Protein AF-A0A0B6ZHD3-F1 (afdb_monomer)

Secondary structure (DSSP, 8-state):
---------PPP-----TTS-----SS-S-TTSPPP-S---S-----STTGGGGG-TT-S---GGGSSHHHHHHHHHHHHHHHHHHHHHHH--

Solvent-accessible surface area (backbone atoms only — not comparable to full-atom values): 6586 Å² total; per-residue (Å²): 140,73,88,84,63,78,84,84,76,74,81,73,87,77,76,68,68,91,86,56,85,89,77,87,68,80,77,58,88,60,88,91,55,80,78,66,86,77,85,88,75,91,82,75,90,66,87,54,99,66,35,75,56,68,78,44,86,68,69,68,64,69,65,78,77,71,77,50,55,67,62,47,52,49,52,51,5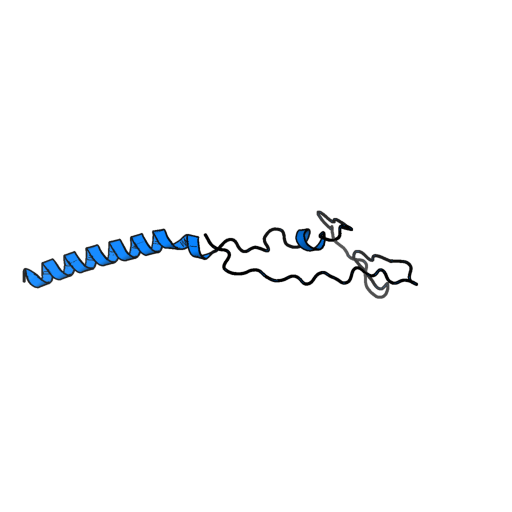1,54,50,52,52,53,49,53,55,51,50,52,59,63,73,75,102

Organism: NCBI:txid1028688

Sequence (93 aa):
CNRIYQRLILAPDWTPPVNEHLTLFLGQRNGLHALFKGALQDVKIVTQINGYLLQCPYQDTGCSTCVNLQDLEQRVKEMTIIYKALTQKLTLA

pLDDT: mean 72.24, std 12.2, range [47.09, 94.06]

Mean predicted aligned error: 16.39 Å

InterPro domains:
  IPR051586 Protein kinase C-binding NELL [PTHR24042] (1-91)

Foldseek 3Di:
DDQPDDDDDPQPPPPDPPPDDDDDDDQDDDPPDDGRDDDDPPDDDDPDSCVVCVVCVCNRPPDPVVPCPVVVVVVVVVVVVVVVVVVVVVVVD

Radius of gyration: 28.14 Å; Cα contacts (8 Å, |Δi|>4): 19; chains: 1; bounding box: 56×32×74 Å

Structure (mmCIF, N/CA/C/O backbone):
data_AF-A0A0B6ZHD3-F1
#
_entry.id   AF-A0A0B6ZHD3-F1
#
loop_
_atom_site.group_PDB
_atom_site.id
_atom_site.type_symbol
_atom_site.label_atom_id
_atom_site.label_alt_id
_atom_site.label_comp_id
_atom_site.label_asym_id
_atom_site.label_entity_id
_atom_site.label_seq_id
_atom_site.pdbx_PDB_ins_code
_atom_site.Cartn_x
_atom_site.Cartn_y
_atom_site.Cartn_z
_atom_site.occupancy
_atom_site.B_iso_or_equiv
_atom_site.auth_seq_id
_atom_site.auth_comp_id
_atom_site.auth_asym_id
_atom_site.auth_atom_id
_atom_site.pdbx_PDB_model_num
ATOM 1 N N . CYS A 1 1 ? -14.714 12.454 15.920 1.00 53.84 1 CYS A N 1
ATOM 2 C CA . CYS A 1 1 ? -13.749 11.420 15.500 1.00 53.84 1 CYS A CA 1
ATOM 3 C C . CYS A 1 1 ? -12.478 12.150 15.080 1.00 53.84 1 CYS A C 1
ATOM 5 O O . CYS A 1 1 ? -12.522 12.854 14.082 1.00 53.84 1 CYS A O 1
ATOM 7 N N . ASN A 1 2 ? -11.413 12.093 15.885 1.00 52.09 2 ASN A N 1
ATOM 8 C CA . ASN A 1 2 ? -10.159 12.805 15.610 1.00 52.09 2 ASN A CA 1
ATOM 9 C C . ASN A 1 2 ? -9.102 11.792 15.177 1.00 52.09 2 ASN A C 1
ATOM 11 O O . ASN A 1 2 ? -8.976 10.748 15.813 1.00 52.09 2 ASN A O 1
ATOM 15 N N . ARG A 1 3 ? -8.361 12.097 14.107 1.00 55.38 3 ARG A N 1
ATOM 16 C CA . ARG A 1 3 ? -7.285 11.249 13.574 1.00 55.38 3 ARG A CA 1
ATOM 17 C C . ARG A 1 3 ? -6.236 11.022 14.671 1.00 55.38 3 ARG A C 1
ATOM 19 O O . ARG A 1 3 ? -5.560 11.961 15.071 1.00 55.38 3 ARG A O 1
ATOM 26 N N . ILE A 1 4 ? -6.146 9.795 15.187 1.00 57.72 4 ILE A N 1
ATOM 27 C CA . ILE A 1 4 ? -5.267 9.442 16.324 1.00 57.72 4 ILE A CA 1
ATOM 28 C C . ILE A 1 4 ? -3.832 9.147 15.889 1.00 57.72 4 ILE A C 1
ATOM 30 O O . ILE A 1 4 ? -2.911 9.198 16.698 1.00 57.72 4 ILE A O 1
ATOM 34 N N . TYR A 1 5 ? -3.640 8.821 14.614 1.00 55.94 5 TYR A N 1
ATOM 35 C CA . TYR A 1 5 ? -2.337 8.519 14.054 1.00 55.94 5 TYR A CA 1
ATOM 36 C C . TYR A 1 5 ? -2.307 8.93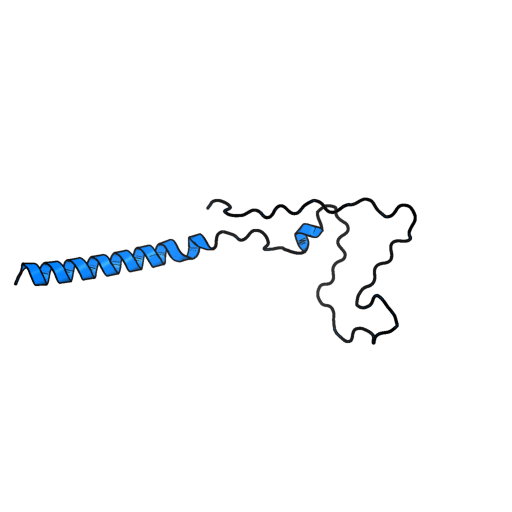3 12.586 1.00 55.94 5 TYR A C 1
ATOM 38 O O . TYR A 1 5 ? -3.208 8.602 11.816 1.00 55.94 5 TYR A O 1
ATOM 46 N N . GLN A 1 6 ? -1.268 9.669 12.206 1.00 62.03 6 GLN A N 1
ATOM 47 C CA . GLN A 1 6 ? -0.927 9.931 10.817 1.00 62.03 6 GLN A CA 1
ATOM 48 C C . GLN A 1 6 ? 0.502 9.446 10.622 1.00 62.03 6 GLN A C 1
ATOM 50 O O . GLN A 1 6 ? 1.437 10.000 11.203 1.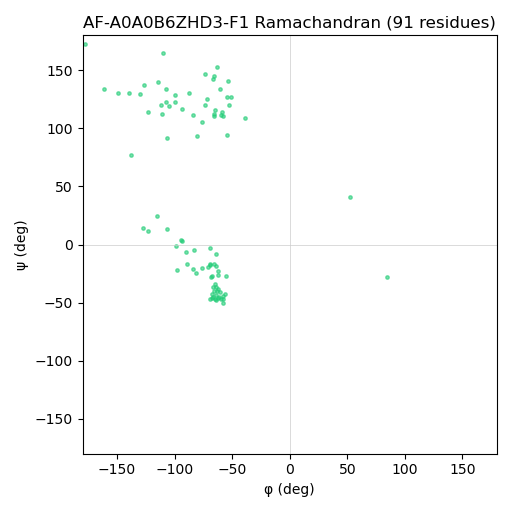00 62.03 6 GLN A O 1
ATOM 55 N N . ARG A 1 7 ? 0.684 8.404 9.807 1.00 60.34 7 ARG A N 1
ATOM 56 C CA . ARG A 1 7 ? 2.030 8.020 9.395 1.00 60.34 7 ARG A CA 1
ATOM 57 C C . ARG A 1 7 ? 2.520 9.050 8.385 1.00 60.34 7 ARG A C 1
ATOM 59 O O . ARG A 1 7 ? 1.908 9.230 7.336 1.00 60.34 7 ARG A O 1
ATOM 66 N N . LEU A 1 8 ? 3.616 9.728 8.708 1.00 66.81 8 LEU A N 1
ATOM 67 C CA . LEU A 1 8 ? 4.272 10.639 7.783 1.00 66.81 8 LEU A CA 1
ATOM 68 C C . LEU A 1 8 ? 5.039 9.796 6.757 1.00 66.81 8 LEU A C 1
ATOM 70 O O . LEU A 1 8 ? 6.056 9.184 7.083 1.00 66.81 8 LEU A O 1
ATOM 74 N N . ILE A 1 9 ? 4.516 9.698 5.538 1.00 68.25 9 ILE A N 1
ATOM 75 C CA . ILE A 1 9 ? 5.255 9.100 4.427 1.00 68.25 9 ILE A CA 1
ATOM 76 C C . ILE A 1 9 ? 6.132 10.210 3.873 1.00 68.25 9 ILE A C 1
ATOM 78 O O . ILE A 1 9 ? 5.625 11.200 3.348 1.00 68.25 9 ILE A O 1
ATOM 82 N N . LEU A 1 10 ? 7.443 10.074 4.057 1.00 70.38 10 LEU A N 1
ATOM 83 C CA . LEU A 1 10 ? 8.394 10.987 3.440 1.00 70.38 10 LEU A CA 1
ATOM 84 C C . LEU A 1 10 ? 8.230 10.883 1.926 1.00 70.38 10 LEU A C 1
ATOM 86 O O . LEU A 1 10 ? 8.124 9.776 1.392 1.00 70.38 10 LEU A O 1
ATOM 90 N N . ALA A 1 11 ? 8.180 12.033 1.255 1.00 70.81 11 ALA A N 1
ATOM 91 C CA . ALA A 1 11 ? 8.150 12.060 -0.196 1.00 70.81 11 ALA A CA 1
ATOM 92 C C . ALA A 1 11 ? 9.355 11.255 -0.714 1.00 70.81 11 ALA A C 1
ATOM 94 O O . ALA A 1 11 ? 10.476 11.503 -0.258 1.00 70.81 11 ALA A O 1
ATOM 95 N N . PRO A 1 12 ? 9.140 10.270 -1.602 1.00 70.12 12 PRO A N 1
ATOM 96 C CA . PRO A 1 12 ? 10.252 9.542 -2.186 1.00 70.12 12 PRO A CA 1
ATOM 97 C C . PRO A 1 12 ? 11.117 10.508 -2.998 1.00 70.12 12 PRO A C 1
ATOM 99 O O . PRO A 1 12 ? 10.631 11.531 -3.484 1.00 70.12 12 PRO A O 1
ATOM 102 N N . ASP A 1 13 ? 12.403 10.195 -3.130 1.00 74.06 13 ASP A N 1
ATOM 103 C CA . ASP A 1 13 ? 13.274 10.942 -4.029 1.00 74.06 13 ASP A CA 1
ATOM 104 C C . ASP A 1 13 ? 12.799 10.719 -5.471 1.00 74.06 13 ASP A C 1
ATOM 106 O O . ASP A 1 13 ? 12.781 9.592 -5.969 1.00 74.06 13 ASP A O 1
ATOM 110 N N . TRP A 1 14 ? 12.347 11.798 -6.109 1.00 69.81 14 TRP A N 1
ATOM 111 C CA . TRP A 1 14 ? 11.856 11.792 -7.485 1.00 69.81 14 TRP A CA 1
ATOM 112 C C . TRP A 1 14 ? 12.944 12.138 -8.493 1.00 69.81 14 TRP A C 1
ATOM 114 O O . TRP A 1 14 ? 12.626 12.251 -9.676 1.00 69.81 14 TRP A O 1
ATOM 124 N N . THR A 1 15 ? 14.195 12.345 -8.068 1.00 75.06 15 THR A N 1
ATOM 125 C CA . THR A 1 15 ? 15.279 12.608 -9.011 1.00 75.06 15 THR A CA 1
ATOM 126 C C . THR A 1 15 ? 15.501 11.359 -9.868 1.00 75.06 15 THR A C 1
ATOM 128 O O . THR A 1 15 ? 15.920 10.315 -9.362 1.00 75.06 15 THR A O 1
ATOM 131 N N . PRO A 1 16 ? 15.163 11.399 -11.173 1.00 67.75 16 PRO A N 1
ATOM 132 C CA . PRO A 1 16 ? 15.442 10.264 -12.030 1.00 67.75 16 PRO A CA 1
ATOM 133 C C . PRO A 1 16 ? 16.966 10.130 -12.149 1.00 67.75 16 PRO A C 1
ATOM 135 O O . PRO A 1 16 ? 17.660 11.152 -12.219 1.00 67.75 16 PRO A O 1
ATOM 138 N N . PRO A 1 17 ? 17.514 8.905 -12.189 1.00 74.12 17 PRO A N 1
ATOM 139 C CA . PRO A 1 17 ? 18.939 8.718 -12.413 1.00 74.12 17 PRO A CA 1
ATOM 140 C C . PRO A 1 17 ? 19.315 9.359 -13.756 1.00 74.12 17 PRO A C 1
ATOM 142 O O . PRO A 1 17 ? 18.859 8.938 -14.816 1.00 74.12 17 PRO A O 1
ATOM 145 N N . VAL A 1 18 ? 20.125 10.420 -13.697 1.00 65.25 18 VAL A N 1
ATOM 146 C CA . VAL A 1 18 ? 20.392 11.348 -14.816 1.00 6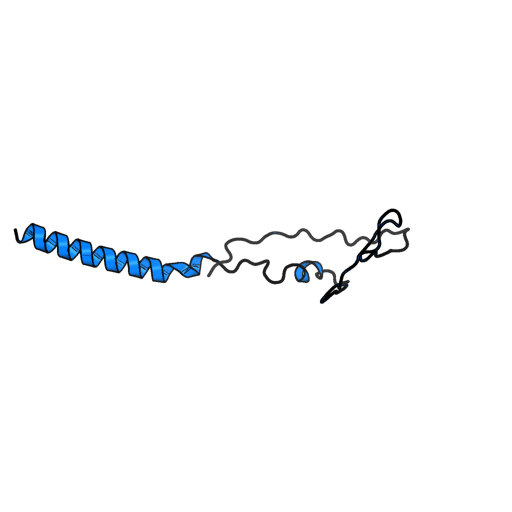5.25 18 VAL A CA 1
ATOM 147 C C . VAL A 1 18 ? 21.092 10.665 -16.002 1.00 65.25 18 VAL A C 1
ATOM 149 O O . VAL A 1 18 ? 21.033 11.165 -17.121 1.00 65.25 18 VAL A O 1
ATOM 152 N N . ASN A 1 19 ? 21.700 9.496 -15.780 1.00 63.50 19 ASN A N 1
ATOM 153 C CA . ASN A 1 19 ? 22.568 8.818 -16.745 1.00 63.50 19 ASN A CA 1
ATOM 154 C C . ASN A 1 19 ? 22.183 7.352 -17.012 1.00 63.50 19 ASN A C 1
ATOM 156 O O . ASN A 1 19 ? 22.987 6.611 -17.578 1.00 63.50 19 ASN A O 1
ATOM 160 N N . GLU A 1 20 ? 20.993 6.905 -16.605 1.00 68.56 20 GLU A N 1
ATOM 161 C CA . GLU A 1 20 ? 20.591 5.502 -16.754 1.00 68.56 20 GLU A CA 1
ATOM 162 C C . GLU A 1 20 ? 19.253 5.368 -17.481 1.00 68.56 20 GLU A C 1
ATOM 164 O O . GLU A 1 20 ? 18.284 6.076 -17.208 1.00 68.56 20 GLU A O 1
ATOM 169 N N . HIS A 1 21 ? 19.180 4.408 -18.403 1.00 73.19 21 HIS A N 1
ATOM 170 C CA . HIS A 1 21 ? 17.906 3.970 -18.954 1.00 73.19 21 HIS A CA 1
ATOM 171 C C . HIS A 1 21 ? 17.087 3.310 -17.837 1.00 73.19 21 HIS A C 1
ATOM 173 O O . HIS A 1 21 ? 17.444 2.237 -17.344 1.00 73.19 21 HIS A O 1
ATOM 179 N N . LEU A 1 22 ? 15.980 3.945 -17.438 1.00 74.69 22 LEU A N 1
ATOM 180 C CA . LEU A 1 22 ? 15.071 3.397 -16.434 1.00 74.69 22 LEU A CA 1
ATOM 181 C C . LEU A 1 22 ? 14.530 2.044 -16.916 1.00 74.69 22 LEU A C 1
ATOM 183 O O . LEU A 1 22 ? 13.748 1.978 -17.862 1.00 74.69 22 LEU A O 1
ATOM 187 N N . THR A 1 23 ? 14.937 0.965 -16.249 1.00 76.62 23 THR A N 1
ATOM 188 C CA . THR A 1 23 ? 14.484 -0.394 -16.563 1.00 76.62 23 THR A CA 1
ATOM 189 C C . THR A 1 23 ? 13.620 -0.921 -15.425 1.00 76.62 23 THR A C 1
ATOM 191 O O . THR A 1 23 ? 14.076 -1.026 -14.286 1.00 76.62 23 THR A O 1
ATOM 194 N N . LEU A 1 24 ? 12.366 -1.263 -15.730 1.00 77.38 24 LEU A N 1
ATOM 195 C CA . LEU A 1 24 ? 11.433 -1.860 -14.777 1.00 77.38 24 LEU A CA 1
ATOM 196 C C . LEU A 1 24 ? 11.381 -3.376 -14.982 1.00 77.38 24 LEU A C 1
ATOM 198 O O . LEU A 1 24 ? 11.022 -3.853 -16.056 1.00 77.38 24 LEU A O 1
ATOM 202 N N . PHE A 1 25 ? 11.684 -4.127 -13.929 1.00 76.38 25 PHE A N 1
ATOM 203 C CA . PHE A 1 25 ? 11.576 -5.582 -13.921 1.00 76.38 25 PHE A CA 1
ATOM 204 C C . PHE A 1 25 ? 10.344 -6.009 -13.126 1.00 76.38 25 PHE A C 1
ATOM 206 O O . PHE A 1 25 ? 10.255 -5.747 -11.927 1.00 76.38 25 PHE A O 1
ATOM 213 N N . LEU A 1 26 ? 9.406 -6.693 -13.782 1.00 77.75 26 LEU A N 1
ATOM 214 C CA . LEU A 1 26 ? 8.221 -7.267 -13.148 1.00 77.75 26 LEU A CA 1
ATOM 215 C C . LEU A 1 26 ? 8.379 -8.791 -13.084 1.00 77.75 26 LEU A C 1
ATOM 217 O O . LEU A 1 26 ? 8.587 -9.442 -14.103 1.00 77.75 26 LEU A O 1
ATOM 221 N N . GLY A 1 27 ? 8.309 -9.365 -11.886 1.00 72.69 27 GLY A N 1
ATOM 222 C CA . GLY A 1 27 ? 8.413 -10.813 -11.677 1.00 72.69 27 GLY A CA 1
ATOM 223 C C . GLY A 1 27 ? 9.839 -11.371 -11.574 1.00 72.69 27 GLY A C 1
ATOM 224 O O . GLY A 1 27 ? 10.023 -12.354 -10.863 1.00 72.69 27 GLY A O 1
ATOM 225 N N . GLN A 1 28 ? 10.860 -10.763 -12.197 1.00 70.00 28 GLN A N 1
ATOM 226 C CA . GLN A 1 28 ? 12.247 -11.231 -12.055 1.00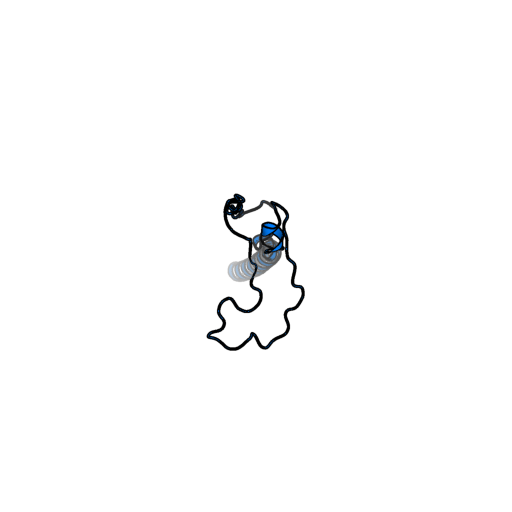 70.00 28 GLN A CA 1
ATOM 227 C C . GLN A 1 28 ? 13.310 -10.193 -12.441 1.00 70.00 28 GLN A C 1
ATOM 229 O O . GLN A 1 28 ? 13.238 -9.600 -13.510 1.00 70.00 28 GLN A O 1
ATOM 234 N N . ARG A 1 29 ? 14.344 -10.036 -11.599 1.00 67.50 29 ARG A N 1
ATOM 235 C CA . ARG A 1 29 ? 15.479 -9.112 -11.819 1.00 67.50 29 ARG A CA 1
ATOM 236 C C . ARG A 1 29 ? 16.737 -9.776 -12.406 1.00 67.50 29 ARG A C 1
ATOM 238 O O . ARG A 1 29 ? 17.579 -9.086 -12.963 1.00 67.50 29 ARG A O 1
ATOM 245 N N . ASN A 1 30 ? 16.898 -11.093 -12.251 1.00 69.69 30 ASN A N 1
ATOM 246 C CA . ASN A 1 30 ? 18.114 -11.824 -12.637 1.00 69.69 30 ASN A CA 1
ATOM 247 C C . ASN A 1 30 ? 17.754 -13.173 -13.275 1.00 69.69 30 ASN A C 1
ATOM 249 O O . ASN A 1 30 ? 17.005 -13.927 -12.662 1.00 69.69 30 ASN A O 1
ATOM 253 N N . GLY A 1 31 ? 18.314 -13.504 -14.444 1.00 69.75 31 GLY A N 1
ATOM 254 C CA . GLY A 1 31 ? 18.056 -14.751 -15.183 1.00 69.75 31 GLY A CA 1
ATOM 255 C C . GLY A 1 31 ? 18.594 -16.040 -14.542 1.00 69.75 31 GLY A C 1
ATOM 256 O O . GLY A 1 31 ? 18.352 -17.118 -15.072 1.00 69.75 31 GLY A O 1
ATOM 257 N N . LEU A 1 32 ? 19.295 -15.952 -13.405 1.00 78.44 32 LEU A N 1
ATOM 258 C CA . LEU A 1 32 ? 19.794 -17.109 -12.642 1.00 78.44 32 LEU A CA 1
ATOM 259 C C . LEU A 1 32 ? 18.700 -17.949 -11.960 1.00 78.44 32 LEU A C 1
ATOM 261 O O . LEU A 1 32 ? 18.960 -19.086 -11.573 1.00 78.44 32 LEU A O 1
ATOM 265 N N . HIS A 1 33 ? 17.491 -17.414 -11.791 1.00 71.56 33 HIS A N 1
ATOM 266 C CA . HIS A 1 33 ? 16.379 -18.130 -11.157 1.00 71.56 33 HIS A CA 1
ATOM 267 C C . HIS A 1 33 ? 15.283 -18.477 -12.173 1.00 71.56 33 HIS A C 1
ATOM 269 O O . HIS A 1 33 ? 15.251 -17.950 -13.284 1.00 71.56 33 HIS A O 1
ATOM 275 N N . ALA A 1 34 ? 14.376 -19.386 -11.815 1.00 68.06 34 ALA A N 1
ATOM 276 C CA . ALA A 1 34 ? 13.235 -19.708 -12.666 1.00 68.06 34 ALA A CA 1
ATOM 277 C C . ALA A 1 34 ? 12.290 -18.501 -12.803 1.00 68.06 34 ALA A C 1
ATOM 279 O O . ALA A 1 34 ? 12.080 -17.765 -11.838 1.00 68.06 34 ALA A O 1
ATOM 280 N N . LEU A 1 35 ? 11.692 -18.351 -13.990 1.00 73.19 35 LEU A N 1
ATOM 281 C CA . LEU A 1 35 ? 10.657 -17.352 -14.261 1.00 73.19 35 LEU A CA 1
ATOM 282 C C . LEU A 1 35 ? 9.526 -17.461 -13.241 1.00 73.19 35 LEU A C 1
ATOM 284 O O . LEU A 1 35 ? 9.124 -18.570 -12.878 1.00 73.19 35 LEU A O 1
ATOM 288 N N . PHE A 1 36 ? 8.999 -16.314 -12.806 1.00 80.06 36 PHE A N 1
ATOM 289 C CA . PHE A 1 36 ? 7.808 -16.268 -11.964 1.00 80.06 36 PHE A CA 1
ATOM 290 C C . PHE A 1 36 ? 6.677 -17.072 -12.623 1.00 80.06 36 PHE A C 1
ATOM 292 O O . PHE A 1 36 ? 6.258 -16.778 -13.742 1.00 80.06 36 PHE A O 1
ATOM 299 N N . LYS A 1 37 ? 6.192 -18.105 -11.927 1.00 79.44 37 LYS A N 1
ATOM 300 C CA . LYS A 1 37 ? 5.078 -18.952 -12.368 1.00 79.44 37 LYS A CA 1
ATOM 301 C C . LYS A 1 37 ? 3.852 -18.613 -11.532 1.00 79.44 37 LYS A C 1
ATOM 303 O O . LYS A 1 37 ? 3.653 -19.170 -10.457 1.00 79.44 37 LYS A O 1
ATOM 308 N N . GLY A 1 38 ? 3.052 -17.676 -12.019 1.00 83.31 38 GLY A N 1
ATOM 309 C CA . GLY A 1 38 ? 1.820 -17.241 -11.372 1.00 83.31 38 GLY A CA 1
ATOM 310 C C . GLY A 1 38 ? 1.094 -16.190 -12.205 1.00 83.31 38 GLY A C 1
ATOM 311 O O . GLY A 1 38 ? 1.620 -15.711 -13.208 1.00 83.31 38 GLY A O 1
ATOM 312 N N . ALA A 1 39 ? -0.116 -15.829 -11.783 1.00 84.06 39 ALA A N 1
ATOM 313 C CA . ALA A 1 39 ? -0.862 -14.722 -12.368 1.00 84.06 39 ALA A CA 1
ATOM 314 C C . ALA A 1 39 ? -0.705 -13.484 -11.483 1.00 84.06 39 ALA A C 1
ATOM 316 O O . ALA A 1 39 ? -0.947 -13.543 -10.278 1.00 84.06 39 ALA A O 1
ATOM 317 N N . LEU A 1 40 ? -0.315 -12.364 -12.086 1.00 82.31 40 LEU A N 1
ATOM 318 C CA . LEU A 1 40 ? -0.406 -11.068 -11.431 1.00 82.31 40 LEU A CA 1
ATOM 319 C C . LEU A 1 40 ? -1.801 -10.497 -11.692 1.00 82.31 40 LEU A C 1
ATOM 321 O O . LEU A 1 40 ? -2.259 -10.482 -12.834 1.00 82.31 40 LEU A O 1
ATOM 325 N N . GLN A 1 41 ? -2.478 -10.043 -10.642 1.00 83.38 41 GLN A N 1
ATOM 326 C CA . GLN A 1 41 ? -3.814 -9.455 -10.728 1.00 83.38 41 GLN A CA 1
ATOM 327 C C . GLN A 1 41 ? -3.747 -7.977 -10.342 1.00 83.38 41 GLN A C 1
ATOM 329 O O . GLN A 1 41 ? -3.024 -7.612 -9.421 1.00 83.38 41 GLN A O 1
ATOM 334 N N . ASP A 1 42 ? -4.486 -7.142 -11.074 1.00 81.38 42 ASP A N 1
ATOM 335 C CA . ASP A 1 42 ? -4.599 -5.690 -10.861 1.00 81.38 42 ASP A CA 1
ATOM 336 C C . ASP A 1 42 ? -3.256 -4.927 -10.788 1.00 81.38 42 ASP A C 1
ATOM 338 O O . ASP A 1 42 ? -3.060 -4.026 -9.972 1.00 81.38 42 ASP A O 1
ATOM 342 N N . VAL A 1 43 ? -2.302 -5.279 -11.659 1.00 81.25 43 VAL A N 1
ATOM 343 C CA . VAL A 1 43 ? -1.002 -4.591 -11.734 1.00 81.25 43 VAL A CA 1
ATOM 344 C C . VAL A 1 43 ? -1.171 -3.205 -12.344 1.00 81.25 43 VAL A C 1
ATOM 346 O O . VAL A 1 43 ? -1.656 -3.062 -13.466 1.00 81.25 43 VAL A O 1
ATOM 349 N N . LYS A 1 44 ? -0.700 -2.183 -11.628 1.00 80.88 44 LYS A N 1
ATOM 350 C CA . LYS A 1 44 ? -0.724 -0.786 -12.071 1.00 80.88 44 LYS A CA 1
ATOM 351 C C . LYS A 1 44 ? 0.659 -0.168 -11.903 1.00 80.88 44 LYS A C 1
ATOM 353 O O . LYS A 1 44 ? 1.246 -0.239 -10.827 1.00 80.88 44 LYS A O 1
ATOM 358 N N . ILE A 1 45 ? 1.163 0.464 -12.962 1.00 81.31 45 ILE A N 1
ATOM 359 C CA . ILE A 1 45 ? 2.346 1.327 -12.894 1.00 81.31 45 ILE A CA 1
ATOM 360 C C . ILE A 1 45 ? 1.837 2.749 -12.674 1.00 81.31 45 ILE A C 1
ATOM 362 O O . ILE A 1 45 ? 1.122 3.288 -13.516 1.00 81.31 45 ILE A O 1
ATOM 366 N N . VAL A 1 46 ? 2.182 3.348 -11.536 1.00 80.19 46 VAL A N 1
ATOM 367 C CA . VAL A 1 46 ? 1.722 4.691 -11.171 1.00 80.19 46 VAL A CA 1
ATOM 368 C C . VAL A 1 46 ? 2.903 5.652 -11.209 1.00 80.19 46 VAL A C 1
ATOM 370 O O . VAL A 1 46 ? 3.808 5.561 -10.388 1.00 80.19 46 VAL A O 1
ATOM 373 N N . THR A 1 47 ? 2.886 6.577 -12.166 1.00 73.38 47 THR A N 1
ATOM 374 C CA . THR A 1 47 ? 3.974 7.542 -12.413 1.00 73.38 47 THR A CA 1
ATOM 375 C C . THR A 1 47 ? 3.722 8.918 -11.794 1.00 73.38 47 THR A C 1
ATOM 377 O O . THR A 1 47 ? 4.543 9.822 -11.918 1.00 73.38 47 THR A O 1
ATOM 380 N N . GLN A 1 48 ? 2.575 9.103 -11.140 1.00 76.62 48 GLN A N 1
ATOM 381 C CA . GLN A 1 48 ? 2.211 10.365 -10.503 1.00 76.62 48 GLN A CA 1
ATOM 382 C C . GLN A 1 48 ? 3.015 10.580 -9.215 1.00 76.62 48 GLN A C 1
ATOM 384 O O . GLN A 1 48 ? 3.251 9.632 -8.471 1.00 76.62 48 GLN A O 1
ATOM 389 N N . ILE A 1 49 ? 3.328 11.842 -8.903 1.00 67.56 49 ILE A N 1
ATOM 390 C CA . ILE A 1 49 ? 4.112 12.269 -7.723 1.00 67.56 49 ILE A CA 1
ATOM 391 C C . ILE A 1 49 ? 3.515 11.757 -6.396 1.00 67.56 49 ILE A C 1
ATOM 393 O O . ILE A 1 49 ? 4.227 11.527 -5.426 1.00 67.56 49 ILE A O 1
ATOM 397 N N . ASN A 1 50 ? 2.202 11.518 -6.359 1.00 70.44 50 ASN A N 1
ATOM 398 C CA . ASN A 1 50 ? 1.495 10.980 -5.193 1.00 70.44 50 ASN A CA 1
ATOM 399 C C . ASN A 1 50 ? 1.063 9.517 -5.365 1.00 70.44 50 ASN A C 1
ATOM 401 O O . ASN A 1 50 ? 0.269 9.001 -4.582 1.00 70.44 50 ASN A O 1
ATOM 405 N N . GLY A 1 51 ? 1.584 8.824 -6.378 1.00 70.56 51 GLY A N 1
ATOM 406 C CA . GLY A 1 51 ? 1.221 7.446 -6.693 1.00 70.56 51 GLY A CA 1
ATOM 407 C C . GLY A 1 51 ? 1.545 6.446 -5.585 1.00 70.56 51 GLY A C 1
ATOM 408 O O . GLY A 1 51 ? 0.890 5.413 -5.479 1.00 70.56 51 GLY A O 1
ATOM 409 N N . TYR A 1 52 ? 2.495 6.778 -4.708 1.00 70.38 52 TYR A N 1
ATOM 410 C CA . TYR A 1 52 ? 2.815 5.994 -3.515 1.00 70.38 52 TYR A CA 1
ATOM 411 C C . TYR A 1 52 ? 1.636 5.895 -2.529 1.00 70.38 52 TYR A C 1
ATOM 413 O O . TYR A 1 52 ? 1.535 4.902 -1.813 1.00 70.38 52 TYR A O 1
ATOM 421 N N . LEU A 1 53 ? 0.708 6.863 -2.528 1.00 72.62 53 LEU A N 1
ATOM 422 C CA . LEU A 1 53 ? -0.497 6.825 -1.689 1.00 72.62 53 LEU A CA 1
ATOM 423 C C . LEU A 1 53 ? -1.479 5.729 -2.134 1.00 72.62 53 LEU A C 1
ATOM 425 O O . LEU A 1 53 ? -2.202 5.177 -1.310 1.00 72.62 53 LEU A O 1
ATOM 429 N N . LEU A 1 54 ? -1.481 5.361 -3.422 1.00 74.81 54 LEU A N 1
ATOM 430 C CA . LEU A 1 54 ? -2.357 4.305 -3.948 1.00 74.81 54 LEU A CA 1
ATOM 431 C C . LEU A 1 54 ? -1.942 2.901 -3.490 1.00 74.81 54 LEU A C 1
ATOM 433 O O . LEU A 1 54 ? -2.763 1.988 -3.524 1.00 74.81 54 LEU A O 1
ATOM 437 N N . GLN A 1 55 ? -0.695 2.717 -3.042 1.00 65.25 55 GLN A N 1
ATOM 438 C CA . GLN A 1 55 ? -0.217 1.427 -2.529 1.00 65.25 55 GLN A CA 1
ATOM 439 C C . GLN A 1 55 ? -0.862 1.062 -1.183 1.00 65.25 55 GLN A C 1
ATOM 441 O O . GLN A 1 55 ? -0.816 -0.095 -0.772 1.00 65.25 55 GLN A O 1
ATOM 446 N N . CYS A 1 56 ? -1.463 2.026 -0.482 1.00 61.84 56 CYS A N 1
ATOM 447 C CA . CYS A 1 56 ? -2.101 1.815 0.812 1.00 61.84 56 CYS A CA 1
ATOM 448 C C . CYS A 1 56 ? -3.435 2.588 0.881 1.00 61.84 56 CYS A C 1
ATOM 450 O O . CYS A 1 56 ? -3.525 3.621 1.538 1.00 61.84 56 CYS A O 1
ATOM 452 N N . PRO A 1 57 ? -4.510 2.091 0.248 1.00 62.72 57 PRO A N 1
ATOM 453 C CA . PRO A 1 57 ? -5.800 2.792 0.204 1.00 62.72 57 P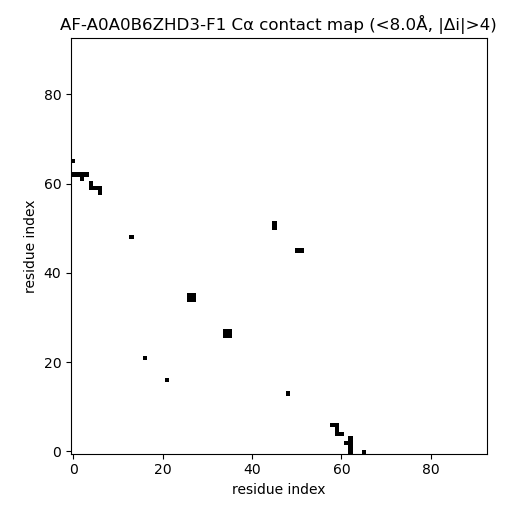RO A CA 1
ATOM 454 C C . PRO A 1 57 ? -6.486 2.935 1.577 1.00 62.72 57 PRO A C 1
ATOM 456 O O . PRO A 1 57 ? -7.364 3.776 1.736 1.00 62.72 57 PRO A O 1
ATOM 459 N N . TYR A 1 58 ? -6.069 2.150 2.579 1.00 61.19 58 TYR A N 1
ATOM 460 C CA . TYR A 1 58 ? -6.605 2.155 3.950 1.00 61.19 58 TYR A CA 1
ATOM 461 C C . TYR A 1 58 ? -5.570 2.607 4.997 1.00 61.19 58 TYR A C 1
ATOM 463 O O . TYR A 1 58 ? -5.636 2.209 6.158 1.00 61.19 58 TYR A O 1
ATOM 471 N N . GLN A 1 59 ? -4.564 3.383 4.582 1.00 56.44 59 GLN A N 1
ATOM 472 C CA . GLN A 1 59 ? -3.422 3.750 5.432 1.00 56.44 59 GLN A CA 1
ATOM 473 C C . GLN A 1 59 ? -3.784 4.673 6.593 1.00 56.44 59 GLN A C 1
ATOM 475 O O . GLN A 1 59 ? -3.125 4.652 7.632 1.00 56.44 59 GLN A O 1
ATOM 480 N N . ASP A 1 60 ? -4.846 5.451 6.418 1.00 55.88 60 ASP A N 1
ATOM 481 C CA . ASP A 1 60 ? -5.503 6.124 7.518 1.00 55.88 60 ASP A CA 1
ATOM 482 C C . ASP A 1 60 ? -6.412 5.115 8.187 1.00 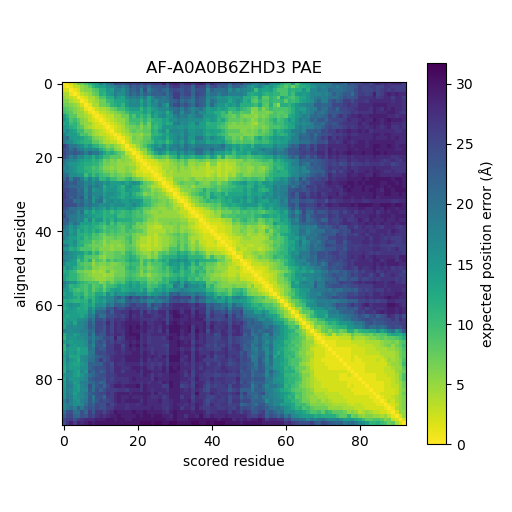55.88 60 ASP A C 1
ATOM 484 O O . ASP A 1 60 ? -7.554 4.903 7.781 1.00 55.88 60 ASP A O 1
ATOM 488 N N . THR A 1 61 ? -5.881 4.467 9.219 1.00 54.09 61 THR A N 1
ATOM 489 C CA . THR A 1 61 ? -6.694 3.759 10.196 1.00 54.09 61 THR A CA 1
ATOM 490 C C . THR A 1 61 ? -7.715 4.751 10.746 1.00 54.09 61 THR A C 1
ATOM 492 O O . THR A 1 61 ? -7.445 5.516 11.673 1.00 54.09 61 THR A O 1
ATOM 495 N N . GLY A 1 62 ? -8.909 4.759 10.148 1.00 53.84 62 GLY A N 1
ATOM 496 C CA . GLY A 1 62 ? -10.096 5.314 10.772 1.00 53.84 62 GLY A CA 1
ATOM 497 C C . GLY A 1 62 ? -10.189 4.696 12.159 1.00 53.84 62 GLY A C 1
ATOM 498 O O . GLY A 1 62 ? -10.055 3.481 12.299 1.00 53.84 62 GLY A O 1
ATOM 499 N N . CYS A 1 63 ? -10.298 5.549 13.176 1.00 47.09 63 CYS A N 1
ATOM 500 C CA . CYS A 1 63 ? -10.215 5.183 14.583 1.00 47.09 63 CYS A CA 1
ATOM 501 C C . CYS A 1 63 ? -10.914 3.850 14.880 1.00 47.09 63 CYS A C 1
ATOM 503 O O . CYS A 1 63 ? -12.142 3.796 14.930 1.00 47.09 63 CYS A O 1
ATOM 505 N N . SER A 1 64 ? -10.148 2.796 15.176 1.00 49.03 64 SER A N 1
ATOM 506 C CA . SER A 1 64 ? -10.710 1.556 15.730 1.00 49.03 64 SER A CA 1
ATOM 507 C C . SER A 1 64 ? -11.324 1.775 17.122 1.00 49.03 64 SER A C 1
ATOM 509 O O . SER A 1 64 ? -12.015 0.907 17.646 1.00 49.03 64 SER A O 1
ATOM 511 N N . THR A 1 65 ? -11.129 2.955 17.720 1.00 48.28 65 THR A N 1
ATOM 512 C CA . THR A 1 65 ? -11.606 3.308 19.060 1.00 48.28 65 THR A CA 1
ATOM 513 C C . THR A 1 65 ? -13.061 3.777 19.134 1.00 48.28 65 THR A C 1
ATOM 515 O O . THR A 1 65 ? -13.564 3.936 20.240 1.00 48.28 65 THR A O 1
ATOM 518 N N . CYS A 1 66 ? -13.785 3.937 18.019 1.00 50.12 66 CYS A N 1
ATOM 519 C CA . CYS A 1 66 ? -15.234 4.205 18.073 1.00 50.12 66 CYS A CA 1
ATOM 520 C C . CYS A 1 66 ? -16.109 2.941 18.053 1.00 50.12 66 CYS A C 1
ATOM 522 O O . CYS A 1 66 ? -17.315 3.058 18.242 1.00 50.12 66 CYS A O 1
ATOM 524 N N . VAL A 1 67 ? -15.535 1.748 17.861 1.00 51.38 67 VAL A N 1
ATOM 525 C CA . VAL A 1 67 ? -16.328 0.513 17.713 1.00 51.38 67 VAL A CA 1
ATOM 526 C C . VAL A 1 67 ? -16.891 -0.006 19.043 1.00 51.38 67 VAL A C 1
ATOM 528 O O . VAL A 1 67 ? -17.897 -0.695 19.025 1.00 51.38 67 VAL A O 1
ATOM 531 N N . ASN A 1 68 ? -16.343 0.384 20.201 1.00 59.78 68 ASN A N 1
ATOM 532 C CA . ASN A 1 68 ? -16.736 -0.223 21.484 1.00 59.78 68 ASN A CA 1
ATOM 533 C C . ASN A 1 68 ? -17.260 0.750 22.551 1.00 59.78 68 ASN A C 1
ATOM 535 O O . ASN A 1 68 ? -17.398 0.341 23.701 1.00 59.78 68 ASN A O 1
ATOM 539 N N . LEU A 1 69 ? -17.553 2.018 22.234 1.00 66.50 69 LEU A N 1
ATOM 540 C CA . LEU A 1 69 ? -18.101 2.919 23.261 1.00 66.50 69 LEU A CA 1
ATOM 541 C C . LEU A 1 69 ? -19.509 2.472 23.689 1.00 66.50 69 LEU A C 1
ATOM 543 O O . LEU A 1 69 ? -19.770 2.359 24.878 1.00 66.50 69 LEU A O 1
ATOM 547 N N . GLN A 1 70 ? -20.377 2.132 22.732 1.00 68.06 70 GLN A N 1
ATOM 548 C CA . GLN A 1 70 ? -21.748 1.691 23.017 1.00 68.06 70 GLN A CA 1
ATOM 549 C C . GLN A 1 70 ? -21.787 0.336 23.736 1.00 68.06 70 GLN A C 1
ATOM 551 O O . GLN A 1 70 ? -22.503 0.186 24.722 1.00 68.06 70 GLN A O 1
ATOM 556 N N . ASP A 1 71 ? -20.965 -0.626 23.309 1.00 75.31 71 ASP A N 1
ATOM 557 C CA . ASP A 1 71 ? -20.858 -1.931 23.974 1.00 75.31 71 ASP A CA 1
ATOM 558 C C 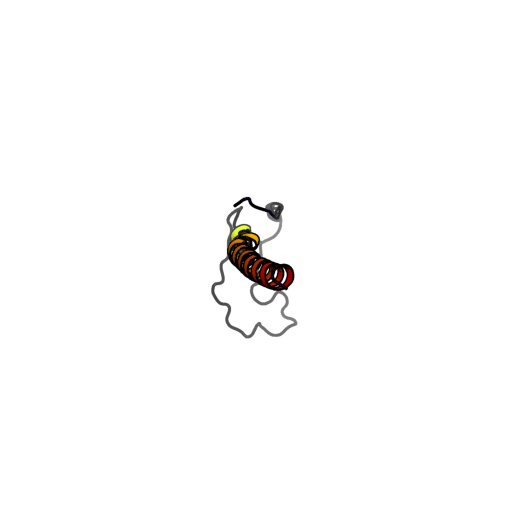. ASP A 1 71 ? -20.321 -1.808 25.406 1.00 75.31 71 ASP A C 1
ATOM 560 O O . ASP A 1 71 ? -20.767 -2.518 26.313 1.00 75.31 71 ASP A O 1
ATOM 564 N N . LEU A 1 72 ? -19.383 -0.884 25.638 1.00 75.25 72 LEU A N 1
ATOM 565 C CA . LEU A 1 72 ? -18.883 -0.588 26.976 1.00 75.25 72 LEU A CA 1
ATOM 566 C C . LEU A 1 72 ? -19.954 0.100 27.828 1.00 75.25 72 LEU A C 1
ATOM 568 O O . LEU A 1 72 ? -20.184 -0.316 28.962 1.00 75.25 72 LEU A O 1
ATOM 572 N N . GLU A 1 73 ? -20.629 1.116 27.290 1.00 82.69 73 GLU A N 1
ATOM 573 C CA . GLU A 1 73 ? -21.728 1.817 27.962 1.00 82.69 73 GLU A CA 1
ATOM 574 C C . GLU A 1 73 ? -22.842 0.847 28.368 1.00 82.69 73 GLU A C 1
ATOM 576 O O . GLU A 1 73 ? -23.338 0.903 29.498 1.00 82.69 73 GLU A O 1
ATOM 581 N N . GLN A 1 74 ? -23.192 -0.094 27.489 1.00 84.50 74 GLN A N 1
ATOM 582 C CA . GLN A 1 74 ? -24.206 -1.100 27.768 1.00 84.50 74 GLN A CA 1
ATOM 583 C C . GLN A 1 74 ? -23.764 -2.077 28.863 1.00 84.50 74 GLN A C 1
ATOM 585 O O . GLN A 1 74 ? -24.511 -2.291 29.821 1.00 84.50 74 GLN A O 1
ATOM 590 N N . ARG A 1 75 ? -22.530 -2.592 28.800 1.00 84.50 75 ARG A N 1
ATOM 591 C CA . ARG A 1 75 ? -21.983 -3.481 29.844 1.00 84.50 75 ARG A CA 1
ATOM 592 C C . ARG A 1 75 ? -21.869 -2.793 31.203 1.00 84.50 75 ARG A C 1
ATOM 594 O O . ARG A 1 75 ? -22.192 -3.395 32.227 1.00 84.50 75 ARG A O 1
ATOM 601 N N . VAL A 1 76 ? -21.458 -1.525 31.235 1.00 91.12 76 VAL A N 1
ATOM 602 C CA . VAL A 1 76 ? -21.408 -0.731 32.474 1.00 91.12 76 VAL A CA 1
ATOM 603 C C . VAL A 1 76 ? -22.815 -0.539 33.038 1.00 91.12 76 VAL A C 1
ATOM 605 O O . VAL A 1 76 ? -23.031 -0.719 34.240 1.00 91.12 76 VAL A O 1
ATOM 608 N N . LYS A 1 77 ? -23.801 -0.234 32.188 1.00 92.38 77 LYS A N 1
ATOM 609 C CA . LYS A 1 77 ? -25.199 -0.081 32.610 1.00 92.38 77 LYS A CA 1
ATOM 610 C C . LYS A 1 77 ? -25.765 -1.378 33.192 1.00 92.38 77 LYS A C 1
ATOM 612 O O . LYS A 1 77 ? -26.360 -1.339 34.269 1.00 92.38 77 LYS A O 1
ATOM 617 N N . GLU A 1 78 ? -25.543 -2.512 32.532 1.00 94.06 78 GLU A N 1
ATOM 618 C CA . GLU A 1 78 ? -25.947 -3.840 33.016 1.00 94.06 78 GLU A CA 1
ATOM 619 C C . GLU A 1 78 ? -25.324 -4.156 34.383 1.00 94.06 78 GLU A C 1
ATOM 621 O O . GLU A 1 78 ? -26.032 -4.519 35.326 1.00 94.06 78 GLU A O 1
ATOM 626 N N . MET A 1 79 ? -24.021 -3.913 34.538 1.00 91.94 79 MET A N 1
ATOM 627 C CA . MET A 1 79 ? -23.320 -4.116 35.808 1.00 91.94 79 MET A CA 1
ATOM 628 C C . MET A 1 79 ? -23.864 -3.210 36.924 1.00 91.94 79 MET A C 1
ATOM 630 O O . MET A 1 79 ? -24.026 -3.648 38.065 1.00 91.94 79 MET A O 1
ATOM 634 N N . THR A 1 80 ? -24.223 -1.966 36.599 1.00 92.31 80 THR A N 1
ATOM 635 C CA . THR A 1 80 ? -24.801 -1.017 37.565 1.00 92.31 80 THR A CA 1
ATOM 636 C C . THR A 1 80 ? -26.189 -1.460 38.043 1.00 92.31 80 THR A C 1
ATOM 638 O O . THR A 1 80 ? -26.526 -1.284 39.217 1.00 92.31 80 THR A O 1
ATOM 641 N N . ILE A 1 81 ? -26.999 -2.053 37.159 1.00 93.75 81 ILE A N 1
ATOM 642 C CA . ILE A 1 81 ? -28.314 -2.614 37.510 1.00 93.75 81 ILE A CA 1
ATOM 643 C C . ILE A 1 81 ? -28.145 -3.784 38.483 1.00 93.75 81 ILE A C 1
ATOM 645 O O . ILE A 1 81 ? -28.803 -3.814 39.525 1.00 93.75 81 ILE A O 1
ATOM 649 N N . ILE A 1 82 ? -27.233 -4.709 38.175 1.00 93.88 82 ILE A N 1
ATOM 650 C CA . ILE A 1 82 ? -26.950 -5.877 39.019 1.00 93.88 82 ILE A CA 1
ATOM 651 C C . ILE A 1 82 ? -26.446 -5.438 40.398 1.00 93.88 82 ILE A C 1
ATOM 653 O O . ILE A 1 82 ? -26.941 -5.930 41.413 1.00 93.88 82 ILE A O 1
ATOM 657 N N . TYR A 1 83 ? -25.526 -4.470 40.448 1.00 92.62 83 TYR A N 1
ATOM 658 C CA . TYR A 1 83 ? -25.015 -3.918 41.702 1.00 92.62 83 TYR A CA 1
ATOM 659 C C . TYR A 1 83 ? -26.141 -3.347 42.570 1.00 92.62 83 TYR A C 1
ATOM 661 O O . TYR A 1 83 ? -26.279 -3.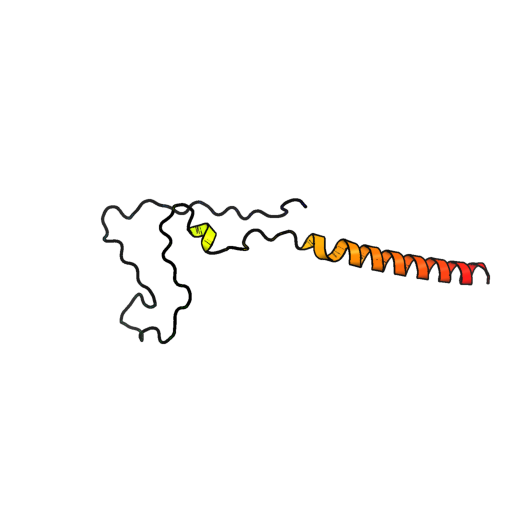742 43.723 1.00 92.62 83 TYR A O 1
ATOM 669 N N . LYS A 1 84 ? -27.015 -2.499 42.008 1.00 91.25 84 LYS A N 1
ATOM 670 C CA . LYS A 1 84 ? -28.154 -1.931 42.752 1.00 91.25 84 LYS A CA 1
ATOM 671 C C . LYS A 1 84 ? -29.113 -3.002 43.272 1.00 91.25 84 LYS A C 1
ATOM 673 O O . LYS A 1 84 ? -29.576 -2.889 44.404 1.00 91.25 84 LYS A O 1
ATOM 678 N N . ALA A 1 85 ? -29.395 -4.032 42.475 1.00 89.69 85 ALA A N 1
ATOM 679 C CA . ALA A 1 85 ? -30.272 -5.128 42.881 1.00 89.69 85 ALA A CA 1
ATOM 680 C C . ALA A 1 85 ? -29.672 -5.956 44.031 1.00 89.69 85 ALA A C 1
ATOM 682 O O . ALA A 1 85 ? -30.386 -6.327 44.963 1.00 89.69 85 ALA A O 1
ATOM 683 N N . LEU A 1 86 ? -28.362 -6.219 43.993 1.00 89.94 86 LEU A N 1
ATOM 684 C CA . LEU A 1 86 ? -27.636 -6.878 45.082 1.00 89.94 86 LEU A CA 1
ATOM 685 C C . LEU A 1 86 ? -27.622 -6.014 46.343 1.00 89.94 86 LEU A C 1
ATOM 687 O O . LEU A 1 86 ? -27.956 -6.513 47.414 1.00 89.94 86 LEU A O 1
ATOM 691 N N . THR A 1 87 ? -27.304 -4.721 46.221 1.00 88.81 87 THR A N 1
ATOM 692 C CA . THR A 1 87 ? -27.310 -3.796 47.361 1.00 88.81 87 THR A CA 1
ATOM 693 C C . THR A 1 87 ? -28.693 -3.723 47.998 1.00 88.81 87 THR A C 1
ATOM 695 O O . THR A 1 87 ? -28.785 -3.886 49.205 1.00 88.81 87 THR A O 1
ATOM 698 N N . GLN A 1 88 ? -29.770 -3.580 47.215 1.00 86.31 88 GLN A N 1
ATOM 699 C CA . GLN A 1 88 ? -31.139 -3.565 47.749 1.00 86.31 88 GLN A CA 1
ATOM 700 C C . GLN A 1 88 ? -31.482 -4.842 48.519 1.00 86.31 88 GLN A C 1
ATOM 702 O O . GLN A 1 88 ? -32.040 -4.758 49.609 1.00 86.31 88 GLN A O 1
ATOM 707 N N . LYS A 1 89 ? -31.128 -6.017 47.982 1.00 85.12 89 LYS A N 1
ATOM 708 C CA . LYS A 1 89 ? -31.359 -7.300 48.663 1.00 85.12 89 LYS A CA 1
ATOM 709 C C . LYS A 1 89 ? -30.559 -7.437 49.957 1.00 85.12 89 LYS A C 1
ATOM 711 O O . LYS A 1 89 ? -31.051 -8.055 50.889 1.00 85.12 89 LYS A O 1
ATOM 716 N N . LEU A 1 90 ? -29.352 -6.876 50.004 1.00 78.94 90 LEU A N 1
ATOM 717 C CA . LEU A 1 90 ? -28.484 -6.912 51.183 1.00 78.94 90 LEU A CA 1
ATOM 718 C C . LEU A 1 90 ? -28.850 -5.853 52.232 1.00 78.94 90 LEU A C 1
ATOM 720 O O . LEU A 1 90 ? -28.544 -6.052 53.396 1.00 78.94 90 LEU A O 1
ATOM 724 N N . THR A 1 91 ? -29.489 -4.746 51.845 1.00 71.31 91 THR A N 1
ATOM 725 C CA . THR A 1 91 ? -29.963 -3.703 52.777 1.00 71.31 91 THR A CA 1
ATOM 726 C C . THR A 1 91 ? -31.382 -3.941 53.298 1.00 71.31 91 THR A C 1
ATOM 728 O O . THR A 1 91 ? -31.795 -3.288 54.249 1.00 71.31 91 THR A O 1
ATOM 731 N N . LEU A 1 92 ? -32.150 -4.814 52.636 1.00 59.53 92 LEU A N 1
ATOM 732 C CA . LEU A 1 92 ? -33.475 -5.278 53.076 1.00 59.53 92 LEU A CA 1
ATOM 733 C C . LEU A 1 92 ? -33.404 -6.603 53.866 1.00 59.53 92 LEU A C 1
ATOM 735 O O . LEU A 1 92 ? -34.451 -7.152 54.207 1.00 59.53 92 LEU A O 1
ATOM 739 N N . ALA A 1 93 ? -32.191 -7.104 54.122 1.00 48.91 93 ALA A N 1
ATOM 740 C CA . ALA A 1 93 ? -31.882 -8.181 55.061 1.00 48.91 93 ALA A CA 1
ATOM 741 C C . ALA A 1 93 ? -31.360 -7.579 56.373 1.00 48.91 93 ALA A C 1
ATOM 743 O O . ALA A 1 93 ? -31.655 -8.170 57.434 1.00 48.91 93 ALA A O 1
#